Protein AF-A0A016TPV0-F1 (afdb_monomer)

Secondary structure (DSSP, 8-state):
-HHHHHTTSPPPP--S-TT----TTSHHHHHHHHHHHT-S-HHHHHHHHHHHHHTT-HHHHHHHHHHHHHHHTT--HHHHHHHTT------HHHHHHHHHHTGGG--

Radius of gyration: 17.35 Å; Cα contacts (8 Å, |Δi|>4): 31; chains: 1; bounding box: 39×30×42 Å

InterPro domains:
  IPR011333 SKP1/BTB/POZ domain superfamily [G3DSA:3.30.710.10] (1-107)
  IPR016072 SKP1 component, dimerisation [PF01466] (58-105)
  IPR016897 S-phase kinase-associated protein 1 [PTHR11165] (2-102)
  IPR036296 SKP1-like, dimerisation domain superfamily [SSF81382] (30-105)

pLDDT: mean 81.56, std 14.61, range [45.25, 95.75]

Foldseek 3Di:
DLCVVCVPPPPDDPDVPPPPDPPPDPPDVNLVVLLVVCPDPPVVLVVQLVVCVVVVPVVSNVSSVVNVVVVPPPDDPVRNCVSVVNDDPDDPVRVVVVCVVCVVVVD

Mean predicted aligned error: 8.7 Å

Structure (mmCIF, N/CA/C/O backbone):
data_AF-A0A016TPV0-F1
#
_entry.id   AF-A0A016TPV0-F1
#
loop_
_atom_site.group_PDB
_atom_site.id
_atom_site.type_symbol
_atom_site.label_atom_id
_atom_site.label_alt_id
_atom_site.label_comp_id
_atom_site.label_asym_id
_atom_site.label_entity_id
_atom_site.label_seq_id
_atom_site.pdbx_PDB_ins_code
_atom_site.Cartn_x
_atom_site.Cartn_y
_atom_site.Cartn_z
_atom_site.occupancy
_atom_site.B_iso_or_equiv
_atom_site.auth_seq_id
_atom_site.auth_comp_id
_atom_site.auth_asym_id
_atom_site.auth_atom_id
_atom_site.pdbx_PDB_model_num
ATOM 1 N N . MET A 1 1 ? 7.553 -3.511 -18.739 1.00 69.50 1 MET A N 1
ATOM 2 C CA . MET A 1 1 ? 7.232 -3.891 -17.342 1.00 69.50 1 MET A CA 1
ATOM 3 C C . MET A 1 1 ? 7.688 -2.776 -16.407 1.00 69.50 1 MET A C 1
ATOM 5 O O . MET A 1 1 ? 8.516 -1.984 -16.839 1.00 69.50 1 MET A O 1
ATOM 9 N N . TRP A 1 2 ? 7.157 -2.669 -15.179 1.00 88.31 2 TRP A N 1
ATOM 10 C CA . TRP A 1 2 ? 7.475 -1.576 -14.231 1.00 88.31 2 TRP A CA 1
ATOM 11 C C . TRP A 1 2 ? 8.982 -1.295 -14.11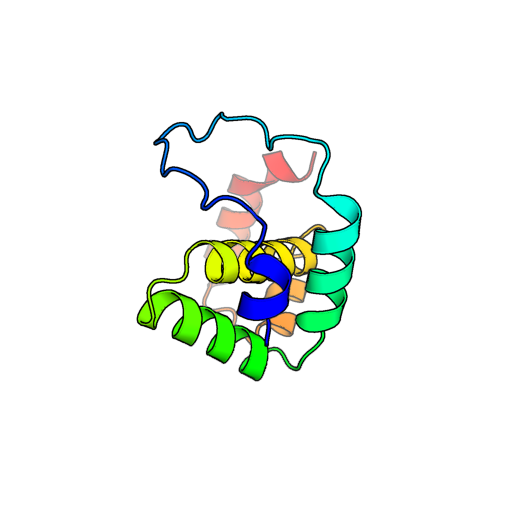8 1.00 88.31 2 TRP A C 1
ATOM 13 O O . TRP A 1 2 ? 9.407 -0.151 -14.282 1.00 88.31 2 TRP A O 1
ATOM 23 N N . CYS A 1 3 ? 9.794 -2.353 -13.998 1.00 85.62 3 CYS A N 1
ATOM 24 C CA . CYS A 1 3 ? 11.251 -2.254 -13.945 1.00 85.62 3 CYS A CA 1
ATOM 25 C C . CYS A 1 3 ? 11.841 -1.532 -15.162 1.00 85.62 3 CYS A C 1
ATOM 27 O O . CYS A 1 3 ? 12.756 -0.749 -14.979 1.00 85.62 3 CYS A O 1
ATOM 29 N N . ASP A 1 4 ? 11.309 -1.730 -16.379 1.00 87.19 4 ASP A N 1
ATOM 30 C CA . ASP A 1 4 ? 11.768 -1.049 -17.605 1.00 87.19 4 ASP A CA 1
ATOM 31 C C . ASP A 1 4 ? 11.554 0.464 -17.559 1.00 87.19 4 ASP A C 1
ATOM 33 O O . ASP A 1 4 ? 12.393 1.217 -18.047 1.00 87.19 4 ASP A O 1
ATOM 37 N N . LYS A 1 5 ? 10.431 0.900 -16.975 1.00 85.75 5 LYS A N 1
ATOM 38 C CA . LYS A 1 5 ? 10.086 2.318 -16.825 1.00 85.75 5 LYS A CA 1
ATOM 39 C C . LYS A 1 5 ? 10.952 3.002 -15.759 1.00 85.75 5 LYS A C 1
ATOM 41 O O . LYS A 1 5 ? 11.196 4.197 -15.877 1.00 85.75 5 LYS A O 1
ATOM 46 N N . HIS A 1 6 ? 11.451 2.232 -14.790 1.00 85.88 6 HIS A N 1
ATOM 47 C CA . HIS A 1 6 ? 12.209 2.716 -13.634 1.00 85.88 6 HIS A CA 1
ATOM 48 C C . HIS A 1 6 ? 13.728 2.460 -13.725 1.00 85.88 6 HIS A C 1
ATOM 50 O O . HIS A 1 6 ? 14.458 2.861 -12.829 1.00 85.88 6 HIS A O 1
ATOM 56 N N . LYS A 1 7 ? 14.245 1.870 -14.822 1.00 82.38 7 LYS A N 1
ATOM 57 C CA . LYS A 1 7 ? 15.684 1.531 -14.989 1.00 82.38 7 LYS A CA 1
ATOM 58 C C . LYS A 1 7 ? 16.645 2.710 -14.859 1.00 82.38 7 LYS A C 1
ATOM 60 O O . LYS A 1 7 ? 17.816 2.507 -14.566 1.00 82.38 7 LYS A O 1
ATOM 65 N N . SER A 1 8 ? 16.188 3.913 -15.197 1.00 76.69 8 SER A N 1
ATOM 66 C CA . SER A 1 8 ? 17.007 5.129 -15.187 1.00 76.69 8 SER A CA 1
ATOM 67 C C . SER A 1 8 ? 16.973 5.865 -13.851 1.00 76.69 8 SER A C 1
ATOM 69 O O . SER A 1 8 ? 17.652 6.880 -13.712 1.00 76.69 8 SER A O 1
ATOM 71 N N . ILE A 1 9 ? 16.158 5.399 -12.903 1.00 70.56 9 ILE A N 1
ATOM 72 C CA . ILE A 1 9 ? 16.068 5.978 -11.569 1.00 70.56 9 ILE A CA 1
ATOM 73 C C . ILE A 1 9 ? 17.163 5.308 -10.737 1.00 70.56 9 ILE A C 1
ATOM 75 O O . ILE A 1 9 ? 17.205 4.077 -10.692 1.00 70.56 9 ILE A O 1
ATOM 79 N N . PRO A 1 10 ? 18.080 6.079 -10.131 1.00 67.69 10 PRO A N 1
ATOM 80 C CA . PRO A 1 10 ? 19.086 5.500 -9.256 1.00 67.69 10 PRO A CA 1
ATOM 81 C C . PRO A 1 10 ? 18.389 4.748 -8.119 1.00 67.69 10 PRO A C 1
ATOM 83 O O . PRO A 1 10 ? 17.423 5.249 -7.542 1.00 67.69 10 PRO A O 1
ATOM 86 N N . GLU A 1 11 ? 18.867 3.541 -7.810 1.00 64.00 11 GLU A N 1
ATOM 87 C CA . GLU A 1 11 ? 18.391 2.808 -6.640 1.00 64.00 11 GLU A CA 1
ATOM 88 C C . GLU A 1 11 ? 18.575 3.690 -5.406 1.00 64.00 11 GLU A C 1
ATOM 90 O O . GLU A 1 11 ? 19.659 4.230 -5.158 1.00 64.00 11 GLU A O 1
ATOM 95 N N . ARG A 1 12 ? 17.487 3.873 -4.657 1.00 62.25 12 ARG A N 1
ATOM 96 C CA . ARG A 1 12 ? 17.519 4.592 -3.391 1.00 62.25 12 ARG A CA 1
ATOM 97 C C . ARG A 1 12 ? 18.503 3.860 -2.481 1.00 62.25 12 ARG A C 1
ATOM 99 O O . ARG A 1 12 ? 18.310 2.686 -2.181 1.00 62.25 12 ARG A O 1
ATOM 106 N N . GLN A 1 13 ? 19.554 4.552 -2.048 1.00 55.59 13 GLN A N 1
ATOM 107 C CA . GLN A 1 13 ? 20.401 4.042 -0.977 1.00 55.59 13 GLN A CA 1
ATOM 108 C C . GLN A 1 13 ? 19.542 3.925 0.282 1.00 55.59 13 GLN A C 1
ATOM 110 O O . GLN A 1 13 ? 18.874 4.889 0.654 1.00 55.59 13 GLN A O 1
ATOM 115 N N . GLU A 1 14 ? 19.549 2.754 0.919 1.00 49.53 14 GLU A N 1
ATOM 116 C CA . GLU A 1 14 ? 18.947 2.553 2.236 1.00 49.53 14 GLU A CA 1
ATOM 117 C C . GLU A 1 14 ? 19.702 3.401 3.266 1.00 49.53 14 GLU A C 1
ATOM 119 O O . GLU A 1 14 ? 20.639 2.953 3.927 1.00 49.53 14 GLU A O 1
ATOM 124 N N . THR A 1 15 ? 19.344 4.675 3.379 1.00 50.94 15 THR A N 1
ATOM 125 C CA . THR A 1 15 ? 19.730 5.482 4.525 1.00 50.94 15 THR A CA 1
ATOM 126 C C . THR A 1 15 ? 18.679 5.244 5.602 1.00 50.94 15 THR A C 1
ATOM 128 O O . THR A 1 15 ? 17.484 5.395 5.363 1.00 50.94 15 THR A O 1
ATOM 131 N N . ASN A 1 16 ? 19.110 4.894 6.817 1.00 49.53 16 ASN A N 1
ATOM 132 C CA . ASN A 1 16 ? 18.236 4.759 7.995 1.00 49.53 16 ASN A CA 1
ATOM 133 C C . ASN A 1 16 ? 17.624 6.104 8.457 1.00 49.53 16 ASN A C 1
ATOM 135 O O . ASN A 1 16 ? 17.135 6.215 9.580 1.00 49.53 16 ASN A O 1
ATOM 139 N N . ASP A 1 17 ? 17.663 7.132 7.608 1.00 46.03 17 ASP A N 1
ATOM 140 C CA . ASP A 1 17 ? 17.146 8.463 7.881 1.00 46.03 17 ASP A CA 1
ATOM 141 C C . ASP A 1 17 ? 15.693 8.539 7.419 1.00 46.03 17 ASP A C 1
ATOM 143 O O . ASP A 1 17 ? 15.380 8.931 6.296 1.00 46.03 17 ASP A O 1
ATOM 147 N N . PHE A 1 18 ? 14.793 8.186 8.335 1.00 52.88 18 PHE A N 1
ATOM 148 C CA . PHE A 1 18 ? 13.345 8.366 8.198 1.00 52.88 18 PHE A CA 1
ATOM 149 C C . PHE A 1 18 ? 12.946 9.844 7.960 1.00 52.88 18 PHE A C 1
ATOM 151 O O . PHE A 1 18 ? 11.847 10.119 7.486 1.00 52.88 18 PHE A O 1
ATOM 158 N N . ASP A 1 19 ? 13.863 10.782 8.240 1.00 45.25 19 ASP A N 1
ATOM 159 C CA . ASP A 1 19 ? 13.728 12.236 8.062 1.00 45.25 19 ASP A CA 1
ATOM 160 C C . ASP A 1 19 ? 14.330 12.775 6.748 1.00 45.25 19 ASP A C 1
ATOM 162 O O . ASP A 1 19 ? 14.321 13.988 6.511 1.00 45.25 19 ASP A O 1
ATOM 166 N N . ALA A 1 20 ? 14.865 11.917 5.870 1.00 47.88 20 ALA A N 1
ATOM 167 C CA . ALA A 1 20 ? 15.336 12.363 4.564 1.00 47.88 20 ALA A CA 1
ATOM 168 C C . ALA A 1 20 ? 14.136 12.830 3.723 1.00 47.88 20 ALA A C 1
ATOM 170 O O . ALA A 1 20 ? 13.337 12.027 3.235 1.00 47.88 20 ALA A O 1
ATOM 171 N N . ALA A 1 21 ? 13.999 14.153 3.573 1.00 46.47 21 ALA A N 1
ATOM 172 C CA . ALA A 1 21 ? 13.007 14.762 2.698 1.00 46.47 21 ALA A CA 1
ATOM 173 C C . ALA A 1 21 ? 13.064 14.084 1.317 1.00 46.47 21 ALA A C 1
ATOM 175 O O . ALA A 1 21 ? 14.166 13.887 0.797 1.00 46.47 21 ALA A O 1
ATOM 176 N N . PRO A 1 22 ? 11.915 13.719 0.714 1.00 50.28 22 PRO A N 1
ATOM 177 C CA . PRO A 1 22 ? 11.923 13.136 -0.618 1.00 50.28 22 PRO A CA 1
ATOM 178 C C . PRO A 1 22 ? 12.644 14.120 -1.540 1.00 50.28 22 PRO A C 1
ATOM 180 O O . PRO A 1 22 ? 12.335 15.313 -1.504 1.00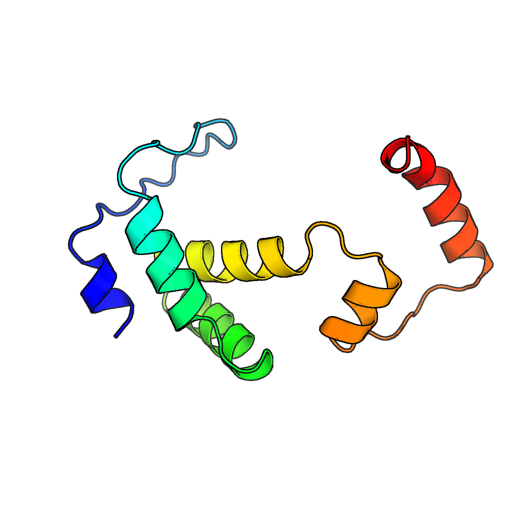 50.28 22 PRO A O 1
ATOM 183 N N . GLU A 1 23 ? 13.642 13.650 -2.293 1.00 52.03 23 GLU A N 1
ATOM 184 C CA . GLU A 1 23 ? 14.347 14.458 -3.288 1.00 52.03 23 GLU A CA 1
ATOM 185 C C . GLU A 1 23 ? 13.340 14.932 -4.342 1.00 52.03 23 GLU A C 1
ATOM 187 O O . GLU A 1 23 ? 13.088 14.295 -5.358 1.00 52.03 23 GLU A O 1
ATOM 192 N N . GLN A 1 24 ? 12.740 16.085 -4.065 1.00 56.66 24 GLN A N 1
ATOM 193 C CA . GLN A 1 24 ? 11.813 16.788 -4.927 1.00 56.66 24 GLN A CA 1
ATOM 194 C C . GLN A 1 24 ? 12.530 17.123 -6.234 1.00 56.66 24 GLN A C 1
ATOM 196 O O . GLN A 1 24 ? 13.359 18.032 -6.249 1.00 56.66 24 GLN A O 1
ATOM 201 N N . SER A 1 25 ? 12.225 16.424 -7.332 1.00 49.59 25 SER A N 1
ATOM 202 C CA . SER A 1 25 ? 12.079 17.054 -8.667 1.00 49.59 25 SER A CA 1
ATOM 203 C C . SER A 1 25 ? 11.942 16.092 -9.852 1.00 49.59 25 SER A C 1
ATOM 205 O O . SER A 1 25 ? 11.518 16.549 -10.912 1.00 49.59 25 SER A O 1
ATOM 207 N N . ALA A 1 26 ? 12.210 14.788 -9.717 1.00 50.25 26 ALA A N 1
ATOM 208 C CA . ALA A 1 26 ? 11.949 13.819 -10.798 1.00 50.25 26 ALA A CA 1
ATOM 209 C C . ALA A 1 26 ? 10.512 13.239 -10.771 1.00 50.25 26 ALA A C 1
ATOM 211 O O . ALA A 1 26 ? 10.075 12.582 -11.716 1.00 50.25 26 ALA A O 1
ATOM 212 N N . ASP A 1 27 ? 9.771 13.516 -9.694 1.00 57.31 27 ASP A N 1
ATOM 213 C CA . ASP A 1 27 ? 8.730 12.625 -9.175 1.00 57.31 27 ASP A CA 1
ATOM 214 C C . ASP A 1 27 ? 7.358 12.704 -9.852 1.00 57.31 27 ASP A C 1
ATOM 216 O O . ASP A 1 27 ? 6.663 11.701 -9.914 1.00 57.31 27 ASP A O 1
ATOM 220 N N . THR A 1 28 ? 6.925 13.827 -10.428 1.00 65.81 28 THR A N 1
ATOM 221 C CA . THR A 1 28 ? 5.488 13.931 -10.781 1.00 65.81 28 THR A CA 1
ATOM 222 C C . THR A 1 28 ? 5.049 13.100 -11.992 1.00 65.81 28 THR A C 1
ATOM 224 O O . THR A 1 28 ? 3.888 12.703 -12.064 1.00 65.81 28 THR A O 1
ATOM 227 N N . GLU A 1 29 ? 5.922 12.851 -12.973 1.00 75.62 29 GLU A N 1
ATOM 228 C CA . GLU A 1 29 ? 5.563 12.041 -14.150 1.00 75.62 29 GLU A CA 1
ATOM 229 C C . GLU A 1 29 ? 5.636 10.543 -13.839 1.00 75.62 29 GLU A C 1
ATOM 231 O O . GLU A 1 29 ? 4.757 9.786 -14.255 1.00 75.62 29 GLU A O 1
ATOM 236 N N . ILE A 1 30 ? 6.649 10.135 -13.070 1.00 78.12 30 ILE A N 1
ATOM 237 C CA . ILE A 1 30 ? 6.806 8.762 -12.588 1.00 78.12 30 ILE A CA 1
ATOM 238 C C . ILE A 1 30 ? 5.667 8.417 -11.629 1.00 78.12 30 ILE A C 1
ATOM 240 O O . ILE A 1 30 ? 4.994 7.419 -11.847 1.00 78.12 30 ILE A O 1
ATOM 244 N N . GLU A 1 31 ? 5.346 9.288 -10.669 1.00 79.75 31 GLU A N 1
ATOM 245 C CA . GLU A 1 31 ? 4.212 9.093 -9.759 1.00 79.75 31 GLU A CA 1
ATOM 246 C C . GLU A 1 31 ? 2.875 9.024 -10.501 1.00 79.75 31 GLU A C 1
ATOM 248 O O . GLU A 1 31 ? 2.024 8.198 -10.178 1.00 79.75 31 GLU A O 1
ATOM 253 N N . LYS A 1 32 ? 2.648 9.871 -11.514 1.00 85.56 32 LYS A N 1
ATOM 254 C CA . LYS A 1 32 ? 1.428 9.783 -12.338 1.00 85.56 32 LYS A CA 1
ATOM 255 C C . LYS A 1 32 ? 1.353 8.463 -13.091 1.00 85.56 32 LYS A C 1
ATOM 257 O O . LYS A 1 32 ? 0.275 7.881 -13.184 1.00 85.56 32 LYS A O 1
ATOM 262 N N . TRP A 1 33 ? 2.478 8.011 -13.636 1.00 88.69 33 TRP A N 1
ATOM 263 C CA . TRP A 1 33 ? 2.539 6.738 -14.336 1.00 88.69 33 TRP A CA 1
ATOM 264 C C . TRP A 1 33 ? 2.311 5.566 -13.380 1.00 88.69 33 TRP A C 1
ATOM 266 O O . TRP A 1 33 ? 1.524 4.688 -13.710 1.00 88.69 33 TRP A O 1
ATOM 276 N N . ASP A 1 34 ? 2.919 5.587 -12.193 1.00 88.00 34 ASP A N 1
ATOM 277 C CA . ASP A 1 34 ? 2.712 4.592 -11.140 1.00 88.00 34 ASP A CA 1
ATOM 278 C C . ASP A 1 34 ? 1.244 4.545 -10.710 1.00 88.00 34 ASP A C 1
ATOM 280 O O . ASP A 1 34 ? 0.652 3.471 -10.676 1.00 88.00 34 ASP A O 1
ATOM 284 N N . ASN A 1 35 ? 0.610 5.697 -10.478 1.00 86.31 35 ASN A N 1
ATOM 285 C CA . ASN A 1 35 ? -0.812 5.758 -10.132 1.00 86.31 35 ASN A CA 1
ATOM 286 C C . ASN A 1 35 ? -1.711 5.109 -11.198 1.00 86.31 35 ASN A C 1
ATOM 288 O O . ASN A 1 35 ? -2.686 4.446 -10.851 1.00 86.31 35 ASN A O 1
ATOM 292 N N . GLU A 1 36 ? -1.392 5.275 -12.484 1.00 90.19 36 GLU A N 1
ATOM 293 C CA . GLU A 1 36 ? -2.136 4.614 -13.562 1.00 90.19 36 GLU A CA 1
ATOM 294 C C . GLU A 1 36 ? -1.765 3.128 -13.685 1.00 90.19 36 GLU A C 1
ATOM 296 O O . GLU A 1 36 ? -2.632 2.290 -13.917 1.00 90.19 36 GLU A O 1
ATOM 301 N N . TYR A 1 37 ? -0.494 2.775 -13.488 1.00 90.56 37 TYR A N 1
ATOM 302 C CA . TYR A 1 37 ? -0.006 1.397 -13.541 1.00 90.56 37 TYR A CA 1
ATOM 303 C C . TYR A 1 37 ? -0.617 0.521 -12.440 1.00 90.56 37 TYR A C 1
ATOM 305 O O . TYR A 1 37 ? -1.002 -0.618 -12.698 1.00 90.56 37 TYR A O 1
ATOM 313 N N . PHE A 1 38 ? -0.747 1.058 -11.225 1.00 92.62 38 PHE A N 1
ATOM 314 C CA . PHE A 1 38 ? -1.345 0.375 -10.076 1.00 92.62 38 PHE A CA 1
ATOM 315 C C . PHE A 1 38 ? -2.870 0.486 -10.023 1.00 92.62 38 PHE A C 1
ATOM 317 O O . P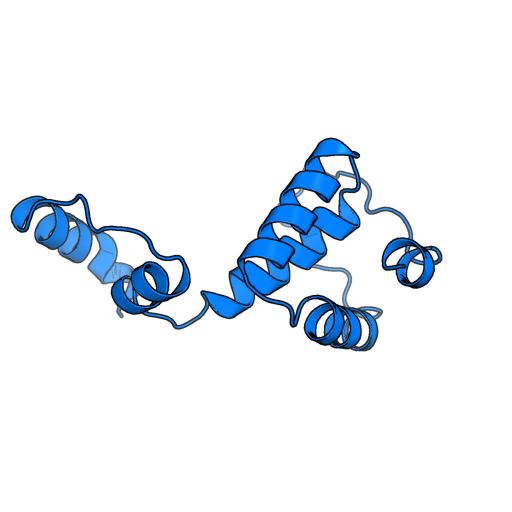HE A 1 38 ? -3.485 0.016 -9.064 1.00 92.62 38 PHE A O 1
ATOM 324 N N . LYS A 1 39 ? -3.508 1.055 -11.052 1.00 90.12 39 LYS A N 1
ATOM 325 C CA . LYS A 1 39 ? -4.967 1.095 -11.195 1.00 90.12 39 LYS 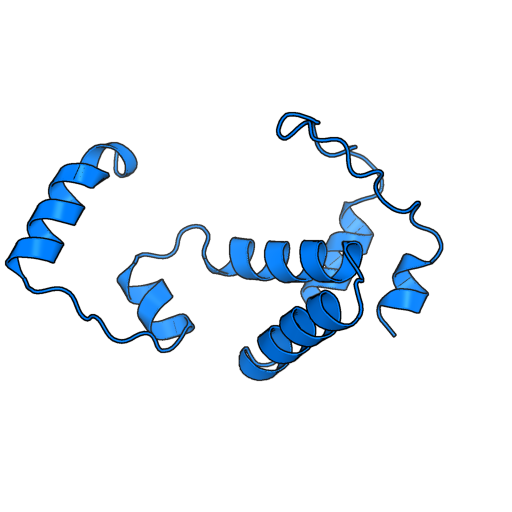A CA 1
ATOM 326 C C . LYS A 1 39 ? -5.514 -0.255 -11.667 1.00 90.12 39 LYS A C 1
ATOM 328 O O . LYS A 1 39 ? -6.111 -0.389 -12.734 1.00 90.12 39 LYS A O 1
ATOM 333 N N . VAL A 1 40 ? -5.275 -1.265 -10.847 1.00 90.44 40 VAL A N 1
ATOM 334 C CA . VAL A 1 40 ? -5.705 -2.652 -11.015 1.00 90.44 40 VAL A CA 1
ATOM 335 C C . VAL A 1 40 ? -6.595 -3.049 -9.840 1.00 90.44 40 VAL A C 1
ATOM 337 O O . VAL A 1 40 ? -6.718 -2.310 -8.862 1.00 90.44 40 VAL A O 1
ATOM 340 N N . ASP A 1 41 ? -7.230 -4.217 -9.919 1.00 90.81 41 ASP A N 1
ATOM 341 C CA . ASP A 1 41 ? -7.998 -4.755 -8.796 1.00 90.81 41 ASP A CA 1
ATOM 342 C C . ASP A 1 41 ? -7.115 -4.912 -7.546 1.00 90.81 41 ASP A C 1
ATOM 344 O O . ASP A 1 41 ? -5.946 -5.292 -7.647 1.00 90.81 41 ASP A O 1
ATOM 348 N N . HIS A 1 42 ? -7.680 -4.683 -6.352 1.00 87.44 42 HIS A N 1
ATOM 349 C CA . HIS A 1 42 ? -6.919 -4.724 -5.093 1.00 87.44 42 HIS A CA 1
ATOM 350 C C . HIS A 1 42 ? -6.156 -6.044 -4.905 1.00 87.44 42 HIS A C 1
ATOM 352 O O . HIS A 1 42 ? -5.018 -6.029 -4.451 1.00 87.44 42 HIS A O 1
ATOM 358 N N . GLY A 1 43 ? -6.747 -7.180 -5.300 1.00 89.31 43 GLY A N 1
ATOM 359 C CA . GLY A 1 43 ? -6.079 -8.485 -5.234 1.00 89.31 43 GLY A CA 1
ATOM 360 C C . GLY A 1 43 ? -4.793 -8.537 -6.063 1.00 89.31 43 GLY A C 1
ATOM 361 O O . GLY A 1 43 ? -3.762 -8.978 -5.570 1.00 8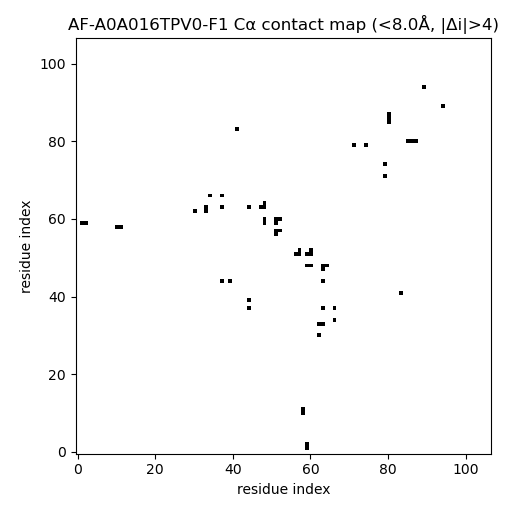9.31 43 GLY A O 1
ATOM 362 N N . VAL A 1 44 ? -4.823 -7.987 -7.281 1.00 93.06 44 VAL A N 1
ATOM 363 C CA . VAL A 1 44 ? -3.643 -7.911 -8.153 1.00 93.06 44 VAL A CA 1
ATOM 364 C C . VAL A 1 44 ? -2.601 -6.955 -7.573 1.00 93.06 44 VAL A C 1
ATOM 366 O O . VAL A 1 44 ? -1.410 -7.250 -7.620 1.00 93.06 44 VAL A O 1
ATOM 369 N N . LEU A 1 45 ? -3.025 -5.829 -6.991 1.00 92.25 45 LEU A N 1
ATOM 370 C CA . LEU A 1 45 ? -2.113 -4.900 -6.321 1.00 92.25 45 LEU A CA 1
ATOM 371 C C . LEU A 1 45 ? -1.386 -5.571 -5.144 1.00 92.25 45 LEU A C 1
ATOM 373 O O . LEU A 1 45 ? -0.172 -5.419 -5.013 1.00 92.25 45 LEU A O 1
ATOM 377 N N . PHE A 1 46 ? -2.094 -6.360 -4.333 1.00 91.12 46 PHE A N 1
ATOM 378 C CA . PHE A 1 46 ? -1.483 -7.129 -3.248 1.00 91.12 46 PHE A CA 1
ATOM 379 C C . PHE A 1 46 ? -0.525 -8.205 -3.755 1.00 91.12 46 PHE A C 1
ATOM 381 O O . PHE A 1 46 ? 0.565 -8.346 -3.201 1.00 91.12 46 PHE A O 1
ATOM 388 N N . ASP A 1 47 ? -0.874 -8.911 -4.830 1.00 94.50 47 ASP A N 1
ATOM 389 C CA . ASP A 1 47 ? 0.030 -9.875 -5.462 1.00 94.50 47 ASP A CA 1
ATOM 390 C C . ASP A 1 47 ? 1.312 -9.197 -5.969 1.00 94.50 47 ASP A C 1
ATOM 392 O O . ASP A 1 47 ? 2.404 -9.743 -5.805 1.00 94.50 47 ASP A O 1
ATOM 396 N N . ILE A 1 48 ? 1.211 -7.982 -6.522 1.00 94.12 48 ILE A N 1
ATOM 397 C CA . ILE A 1 48 ? 2.373 -7.188 -6.943 1.00 94.12 48 ILE A CA 1
ATOM 398 C C . ILE A 1 48 ? 3.237 -6.795 -5.740 1.00 94.12 48 ILE A C 1
ATOM 400 O O . ILE A 1 48 ? 4.453 -6.955 -5.811 1.00 94.12 48 ILE A O 1
ATOM 404 N N . ILE A 1 49 ? 2.639 -6.325 -4.640 1.00 93.94 49 ILE A N 1
ATOM 405 C CA . ILE A 1 49 ? 3.359 -5.979 -3.400 1.00 93.94 49 ILE A CA 1
ATOM 406 C C . ILE A 1 49 ? 4.103 -7.206 -2.855 1.00 93.94 49 ILE A C 1
ATOM 408 O O . ILE A 1 49 ? 5.293 -7.132 -2.546 1.00 93.94 49 ILE A O 1
ATOM 412 N N . MET A 1 50 ? 3.427 -8.358 -2.781 1.00 93.19 50 MET A N 1
ATOM 413 C CA . MET A 1 50 ? 4.031 -9.608 -2.313 1.00 93.19 50 MET A CA 1
ATOM 414 C C . MET A 1 50 ? 5.166 -10.070 -3.227 1.00 93.19 50 MET A C 1
ATOM 416 O O . MET A 1 50 ? 6.221 -10.466 -2.735 1.00 93.19 50 MET A O 1
ATOM 420 N N . ALA A 1 51 ? 4.977 -9.996 -4.547 1.00 95.75 51 ALA A N 1
ATOM 421 C CA . ALA A 1 51 ? 6.010 -10.341 -5.515 1.00 95.75 51 ALA A CA 1
ATOM 422 C C . ALA A 1 51 ? 7.212 -9.391 -5.429 1.00 95.75 51 ALA A C 1
ATOM 424 O O . ALA A 1 51 ? 8.347 -9.853 -5.484 1.00 95.75 51 ALA A O 1
ATOM 425 N N . ALA A 1 52 ? 6.981 -8.088 -5.251 1.00 94.19 52 ALA A N 1
ATOM 426 C CA . ALA A 1 52 ? 8.034 -7.089 -5.086 1.00 94.19 52 ALA A CA 1
ATOM 427 C C . ALA A 1 52 ? 8.873 -7.349 -3.832 1.00 94.19 52 ALA A C 1
ATOM 429 O O . ALA A 1 52 ? 10.098 -7.323 -3.905 1.00 94.19 52 ALA A O 1
ATOM 430 N N . ASN A 1 53 ? 8.218 -7.666 -2.711 1.00 93.50 53 ASN A N 1
ATOM 431 C CA . ASN A 1 53 ? 8.886 -8.056 -1.472 1.00 93.50 53 ASN A CA 1
ATOM 432 C C . ASN A 1 53 ? 9.650 -9.384 -1.624 1.00 93.50 53 ASN A C 1
ATOM 434 O O . ASN A 1 53 ? 10.778 -9.508 -1.167 1.00 93.50 53 ASN A O 1
ATOM 438 N N . TYR A 1 54 ? 9.060 -10.382 -2.288 1.00 95.19 54 TYR A N 1
ATOM 439 C CA . TYR A 1 54 ? 9.703 -11.684 -2.493 1.00 95.19 54 TYR A CA 1
ATOM 440 C C . TYR A 1 54 ? 10.928 -11.613 -3.416 1.00 95.19 54 TYR A C 1
ATOM 442 O O . TYR A 1 54 ? 11.907 -12.323 -3.200 1.00 95.19 54 TYR A O 1
ATOM 450 N N . LEU A 1 55 ? 10.862 -10.779 -4.456 1.00 94.56 55 LEU A N 1
ATOM 451 C CA . LEU A 1 55 ? 11.931 -10.592 -5.439 1.00 94.56 55 LEU A CA 1
ATOM 452 C C . LEU A 1 55 ? 12.958 -9.531 -5.024 1.00 94.56 55 LEU A C 1
ATOM 454 O O . LEU A 1 55 ? 13.880 -9.287 -5.798 1.00 94.56 55 LEU A O 1
ATOM 458 N N . ASP A 1 56 ? 12.789 -8.923 -3.847 1.00 91.75 56 ASP A N 1
ATOM 459 C CA . ASP A 1 56 ? 13.646 -7.865 -3.310 1.00 91.75 56 ASP A CA 1
ATOM 460 C C . ASP A 1 56 ? 13.807 -6.691 -4.292 1.00 91.75 56 ASP A C 1
ATOM 462 O O . ASP A 1 56 ? 14.894 -6.372 -4.771 1.00 91.75 56 ASP A O 1
ATOM 466 N N . ILE A 1 57 ? 12.676 -6.075 -4.660 1.00 90.31 57 ILE A N 1
ATOM 467 C CA . ILE A 1 57 ? 12.623 -4.888 -5.527 1.00 90.31 57 ILE A CA 1
ATOM 468 C C . ILE A 1 57 ? 12.086 -3.700 -4.704 1.00 90.31 57 ILE A C 1
ATOM 470 O O . ILE A 1 57 ? 10.892 -3.386 -4.800 1.00 90.31 57 ILE A O 1
ATOM 474 N N . PRO A 1 58 ? 12.935 -3.005 -3.915 1.00 87.69 58 PRO A N 1
ATOM 475 C CA . PRO A 1 58 ? 12.495 -1.988 -2.955 1.00 87.69 58 PRO A CA 1
ATOM 476 C C . PRO A 1 58 ? 11.709 -0.842 -3.594 1.00 87.69 58 PRO A C 1
ATOM 478 O O . PRO A 1 58 ? 10.696 -0.410 -3.059 1.00 87.69 58 PRO A O 1
ATOM 481 N N . GLY A 1 59 ? 12.109 -0.391 -4.789 1.00 88.56 59 GLY A N 1
ATOM 482 C CA . GLY A 1 59 ? 11.403 0.686 -5.489 1.00 88.56 59 GLY A CA 1
ATOM 483 C C . GLY A 1 59 ? 9.964 0.321 -5.872 1.00 88.56 59 GLY A C 1
ATOM 484 O O . GLY A 1 59 ? 9.068 1.152 -5.761 1.00 88.56 59 GLY A O 1
ATOM 485 N N . LEU A 1 60 ? 9.723 -0.931 -6.282 1.00 90.38 60 LEU A N 1
ATOM 486 C CA . LEU A 1 60 ? 8.380 -1.400 -6.634 1.00 90.38 60 LEU A CA 1
ATOM 487 C C . LEU A 1 60 ? 7.514 -1.552 -5.380 1.00 90.38 60 LEU A C 1
ATOM 489 O O . LEU A 1 60 ? 6.326 -1.219 -5.402 1.00 90.38 60 LEU A O 1
ATOM 493 N N . LEU A 1 61 ? 8.117 -2.031 -4.290 1.00 91.94 61 LEU A N 1
ATOM 494 C CA . LEU A 1 61 ? 7.467 -2.127 -2.990 1.00 91.94 61 LEU A CA 1
ATOM 495 C C . LEU A 1 61 ? 7.064 -0.736 -2.476 1.00 91.94 61 LEU A C 1
ATOM 497 O O . LEU A 1 61 ? 5.901 -0.523 -2.148 1.00 91.94 61 LEU A O 1
ATOM 501 N N . ASP A 1 62 ? 7.976 0.235 -2.507 1.00 89.12 62 ASP A N 1
ATOM 502 C CA . ASP A 1 62 ? 7.710 1.616 -2.097 1.00 89.12 62 ASP A CA 1
ATOM 503 C C . ASP A 1 62 ? 6.611 2.264 -2.950 1.00 89.12 62 ASP A C 1
ATOM 505 O O . ASP A 1 62 ? 5.660 2.829 -2.405 1.00 89.12 62 ASP A O 1
ATOM 509 N N . SER A 1 63 ? 6.703 2.180 -4.282 1.00 90.44 63 SER A N 1
ATOM 510 C CA . SER A 1 63 ? 5.709 2.782 -5.182 1.00 90.44 63 SER A CA 1
ATOM 511 C C . SER A 1 63 ? 4.313 2.187 -4.985 1.00 90.44 63 SER A C 1
ATOM 513 O O . SER A 1 63 ? 3.331 2.927 -4.902 1.00 90.44 63 SER A O 1
ATOM 515 N N . SER A 1 64 ? 4.205 0.864 -4.846 1.00 91.06 64 SER A N 1
ATOM 516 C CA . SER A 1 64 ? 2.913 0.208 -4.605 1.00 91.06 64 SER A CA 1
ATOM 517 C C . SER A 1 64 ? 2.345 0.530 -3.214 1.00 91.06 64 SER A C 1
ATOM 519 O O . SER A 1 64 ? 1.162 0.862 -3.099 1.00 91.06 64 SER A O 1
ATOM 521 N N . CYS A 1 65 ? 3.180 0.562 -2.169 1.00 90.81 65 CYS A N 1
ATOM 522 C CA . CYS A 1 65 ? 2.783 0.994 -0.824 1.00 90.81 65 CYS A CA 1
ATOM 523 C C . CYS A 1 65 ? 2.320 2.460 -0.783 1.00 90.81 65 CYS A C 1
ATOM 525 O O . CYS A 1 65 ? 1.337 2.771 -0.108 1.00 90.81 65 CYS A O 1
ATOM 527 N N . LYS A 1 66 ? 2.964 3.367 -1.533 1.00 89.81 66 LYS A N 1
ATOM 528 C CA . LYS A 1 66 ? 2.531 4.774 -1.656 1.0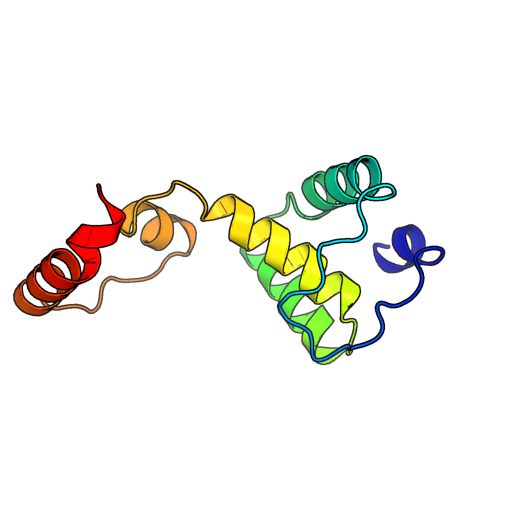0 89.81 66 LYS A CA 1
ATOM 529 C C . LYS A 1 66 ? 1.124 4.894 -2.246 1.00 89.81 66 LYS A C 1
ATOM 531 O O . LYS A 1 66 ? 0.334 5.720 -1.778 1.00 89.81 66 LYS A O 1
ATOM 536 N N . VAL A 1 67 ? 0.789 4.076 -3.245 1.00 88.94 67 VAL A N 1
ATOM 537 C CA . VAL A 1 67 ? -0.561 4.048 -3.832 1.00 88.94 67 VAL A CA 1
ATOM 538 C C . VAL A 1 67 ? -1.591 3.571 -2.809 1.00 88.94 67 VAL A C 1
ATOM 540 O O . VAL A 1 67 ? -2.603 4.246 -2.616 1.00 88.94 67 VAL A O 1
ATOM 543 N N . VAL A 1 68 ? -1.307 2.490 -2.074 1.00 90.25 68 VAL A N 1
ATOM 544 C CA . VAL A 1 68 ? -2.184 2.004 -0.990 1.00 90.25 68 VAL A CA 1
ATOM 545 C C . VAL A 1 68 ? -2.378 3.074 0.091 1.00 90.25 68 VAL A C 1
ATOM 547 O O . VAL A 1 68 ? -3.509 3.373 0.475 1.00 90.25 68 VAL A O 1
ATOM 550 N N . ALA A 1 69 ? -1.301 3.733 0.527 1.00 89.12 69 ALA A N 1
ATOM 551 C CA . ALA A 1 69 ? -1.370 4.824 1.500 1.00 89.12 69 ALA A CA 1
ATOM 552 C C . ALA A 1 69 ? -2.215 6.010 0.996 1.00 89.12 69 ALA A C 1
ATOM 554 O O . ALA A 1 69 ? -2.908 6.668 1.773 1.00 89.12 69 ALA A O 1
ATOM 555 N N . THR A 1 70 ? -2.184 6.282 -0.310 1.00 87.75 70 THR A N 1
ATOM 556 C CA . THR A 1 70 ? -2.999 7.328 -0.941 1.00 87.75 70 THR A CA 1
ATOM 557 C C . THR A 1 70 ? -4.480 6.952 -0.960 1.00 87.75 70 THR A C 1
ATOM 559 O O . THR A 1 70 ? -5.319 7.815 -0.717 1.00 87.75 70 THR A O 1
ATOM 562 N N . MET A 1 71 ? -4.813 5.674 -1.163 1.00 87.38 71 MET A N 1
ATOM 563 C CA . MET A 1 71 ? -6.193 5.170 -1.099 1.00 87.38 71 MET A CA 1
ATOM 564 C C . MET A 1 71 ? -6.790 5.251 0.315 1.00 87.38 71 MET A C 1
ATOM 566 O O . MET A 1 71 ? -7.984 5.505 0.461 1.00 87.38 71 MET A O 1
ATOM 570 N N . MET A 1 72 ? -5.966 5.064 1.351 1.00 88.56 72 MET A N 1
ATOM 571 C CA . MET A 1 72 ? -6.384 5.145 2.759 1.00 88.56 72 MET A CA 1
ATOM 572 C C . MET A 1 72 ? -6.526 6.584 3.268 1.00 88.56 72 MET A C 1
ATOM 574 O O . MET A 1 72 ? -7.226 6.837 4.248 1.00 88.56 72 MET A O 1
ATOM 578 N N . ARG A 1 73 ? -5.849 7.542 2.632 1.00 88.12 73 ARG A N 1
ATOM 579 C CA . ARG A 1 73 ? -5.809 8.929 3.098 1.00 88.12 73 ARG A CA 1
ATOM 580 C C . ARG A 1 73 ? -7.201 9.564 3.060 1.00 88.12 73 ARG A C 1
ATOM 582 O O . ARG A 1 73 ? -7.844 9.608 2.017 1.00 88.12 73 ARG A O 1
ATOM 589 N N . GLY A 1 74 ? -7.630 10.116 4.195 1.00 85.69 74 GLY A N 1
ATOM 590 C CA . GLY A 1 74 ? -8.914 10.815 4.321 1.00 85.69 74 GLY A CA 1
ATOM 591 C C . GLY A 1 74 ? -10.140 9.898 4.359 1.00 85.69 74 GLY A C 1
ATOM 592 O O . GLY A 1 74 ? -11.258 10.401 4.296 1.00 85.69 74 GLY A O 1
ATOM 593 N N . LYS A 1 75 ? -9.940 8.578 4.451 1.00 89.31 75 LYS A N 1
ATOM 594 C CA . LYS A 1 75 ? -11.004 7.590 4.637 1.00 89.31 75 LYS A CA 1
ATOM 595 C C . LYS A 1 75 ? -11.247 7.323 6.117 1.00 89.31 75 LYS A C 1
ATOM 597 O O . LYS A 1 75 ? -10.298 7.302 6.899 1.00 89.31 75 LYS A O 1
ATOM 602 N N . THR A 1 76 ? -12.502 7.086 6.499 1.00 90.81 76 THR A N 1
ATOM 603 C CA . THR A 1 76 ? -12.815 6.668 7.876 1.00 90.81 76 THR A CA 1
ATOM 604 C C . THR A 1 76 ? -12.375 5.218 8.119 1.00 90.81 76 THR A C 1
ATOM 606 O O . THR A 1 76 ? -12.237 4.448 7.158 1.00 90.81 76 THR A O 1
ATOM 609 N N . PRO A 1 77 ? -12.186 4.792 9.382 1.00 88.94 77 PRO A N 1
ATOM 610 C CA . PRO A 1 77 ? -11.877 3.398 9.704 1.00 88.94 77 PRO A CA 1
ATOM 611 C C . PRO A 1 77 ? -12.867 2.400 9.086 1.00 88.94 77 PRO A C 1
ATOM 613 O O . PRO A 1 77 ? -12.468 1.341 8.603 1.00 88.94 77 PRO A O 1
ATOM 616 N N . GLU A 1 78 ? -14.153 2.743 9.040 1.00 89.19 78 GLU A N 1
ATOM 617 C CA . GLU A 1 78 ? -15.207 1.923 8.439 1.00 89.19 78 GLU A CA 1
ATOM 618 C C . GLU A 1 78 ? -15.060 1.829 6.918 1.00 89.19 78 GLU A C 1
ATOM 620 O O . GLU A 1 78 ? -15.172 0.738 6.358 1.00 89.19 78 GLU A O 1
ATOM 625 N N . GLU A 1 79 ? -14.763 2.939 6.236 1.00 89.06 79 GLU A N 1
ATOM 626 C CA . GLU A 1 79 ? -14.529 2.921 4.790 1.00 89.06 79 GLU A CA 1
ATOM 627 C C . GLU A 1 79 ? -13.288 2.101 4.421 1.00 89.06 79 GLU A C 1
ATOM 629 O O . GLU A 1 79 ? -13.320 1.352 3.443 1.00 89.06 79 GLU A O 1
ATOM 634 N N . ILE A 1 80 ? -12.211 2.210 5.208 1.00 90.56 80 ILE A N 1
ATOM 635 C CA . ILE A 1 80 ? -10.987 1.414 5.032 1.00 90.56 80 ILE A CA 1
ATOM 636 C C . ILE A 1 80 ? -11.308 -0.072 5.219 1.00 90.56 80 ILE A C 1
ATOM 638 O O . ILE A 1 80 ? -10.924 -0.895 4.387 1.00 90.56 80 ILE A O 1
ATOM 642 N N . ARG A 1 81 ? -12.070 -0.428 6.260 1.00 90.44 81 ARG A N 1
ATOM 643 C CA . ARG A 1 81 ? -12.493 -1.816 6.499 1.00 90.44 81 ARG A CA 1
ATOM 644 C C . ARG A 1 81 ? -13.256 -2.390 5.312 1.00 90.44 81 ARG A C 1
ATOM 646 O O . ARG A 1 81 ? -12.942 -3.490 4.871 1.00 90.44 81 ARG A O 1
ATOM 653 N N . VAL A 1 82 ? -14.200 -1.640 4.746 1.00 88.31 82 VAL A N 1
ATOM 654 C CA . VAL A 1 82 ? -14.938 -2.072 3.548 1.00 88.31 82 VAL A CA 1
ATOM 655 C C . VAL A 1 82 ? -14.009 -2.202 2.339 1.00 88.31 82 VAL A C 1
ATOM 657 O O . VAL A 1 82 ? -14.062 -3.208 1.635 1.00 88.31 82 VAL A O 1
ATOM 660 N N . MET A 1 83 ? -13.133 -1.220 2.111 1.00 84.50 83 MET A N 1
ATOM 661 C CA . MET A 1 8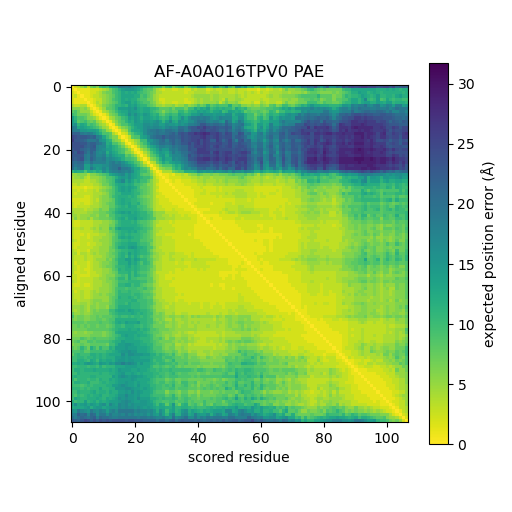3 ? -12.215 -1.187 0.966 1.00 84.50 83 MET A CA 1
ATOM 662 C C . MET A 1 83 ? -11.272 -2.397 0.927 1.00 84.50 83 MET A C 1
ATOM 664 O O . MET A 1 83 ? -11.014 -2.949 -0.146 1.00 84.50 83 MET A O 1
ATOM 668 N N . PHE A 1 84 ? -10.787 -2.818 2.095 1.00 85.12 84 PHE A N 1
ATOM 669 C CA . PHE A 1 84 ? -9.877 -3.952 2.250 1.00 85.12 84 PHE A CA 1
ATOM 670 C C . PHE A 1 84 ? -10.576 -5.248 2.674 1.00 85.12 84 PHE A C 1
ATOM 672 O O . PHE A 1 84 ? -9.904 -6.243 2.936 1.00 85.12 84 PHE A O 1
ATOM 679 N N . ASN A 1 85 ? -11.913 -5.259 2.718 1.00 84.19 85 ASN A N 1
ATOM 680 C CA . ASN A 1 85 ? -12.721 -6.402 3.146 1.00 84.19 85 ASN A CA 1
ATOM 681 C C . ASN A 1 85 ? -12.292 -6.965 4.523 1.00 84.19 85 ASN A C 1
ATOM 683 O O . ASN A 1 85 ? -12.210 -8.176 4.731 1.00 84.19 85 ASN A O 1
ATOM 687 N N . ILE A 1 86 ? -11.996 -6.064 5.461 1.00 88.94 86 ILE A N 1
ATOM 688 C CA . ILE A 1 86 ? -11.590 -6.365 6.836 1.00 88.94 86 ILE A CA 1
ATOM 689 C C . ILE A 1 86 ? -12.841 -6.428 7.715 1.00 88.94 86 ILE A C 1
ATOM 691 O O . ILE A 1 86 ? -13.665 -5.511 7.725 1.00 88.94 86 ILE A O 1
ATOM 695 N N . THR A 1 87 ? -12.975 -7.509 8.481 1.00 89.56 87 THR A N 1
ATOM 696 C CA . THR A 1 87 ? -14.058 -7.657 9.464 1.00 89.56 87 THR A CA 1
ATOM 697 C C . THR A 1 87 ? -13.716 -6.884 10.738 1.00 89.56 87 THR A C 1
ATOM 699 O O . THR A 1 87 ? -12.587 -6.972 11.208 1.00 89.56 87 THR A O 1
ATOM 702 N N . ASN A 1 88 ? -14.677 -6.140 11.301 1.00 90.25 88 ASN A N 1
ATOM 703 C CA . ASN A 1 88 ? -14.512 -5.541 12.630 1.00 90.25 88 ASN A CA 1
ATOM 704 C C . ASN A 1 88 ? -14.544 -6.649 13.688 1.00 90.25 88 ASN A C 1
ATOM 706 O O . ASN A 1 88 ? -15.577 -7.294 13.866 1.00 90.25 88 ASN A O 1
ATOM 710 N N . ASP A 1 89 ? -13.422 -6.863 14.359 1.00 91.56 89 ASP A N 1
ATOM 711 C CA . ASP A 1 89 ? -13.239 -7.842 15.427 1.00 91.56 89 ASP A CA 1
ATOM 712 C C . ASP A 1 89 ? -13.235 -7.215 16.831 1.00 91.56 89 ASP A C 1
ATOM 714 O O . ASP A 1 89 ? -13.138 -7.945 17.817 1.00 91.56 89 ASP A O 1
ATOM 718 N N . PHE A 1 90 ? -13.406 -5.893 16.940 1.00 90.06 90 PHE A N 1
ATOM 719 C CA . PHE A 1 90 ? -13.525 -5.204 18.222 1.00 90.06 90 PHE A CA 1
ATOM 720 C C . PHE A 1 90 ? -14.915 -5.364 18.832 1.00 90.06 90 PHE A C 1
ATOM 722 O O . PHE A 1 90 ? -15.944 -5.322 18.149 1.00 90.06 90 PHE A O 1
ATOM 729 N N . THR A 1 91 ? -14.954 -5.483 20.156 1.00 92.94 91 THR A N 1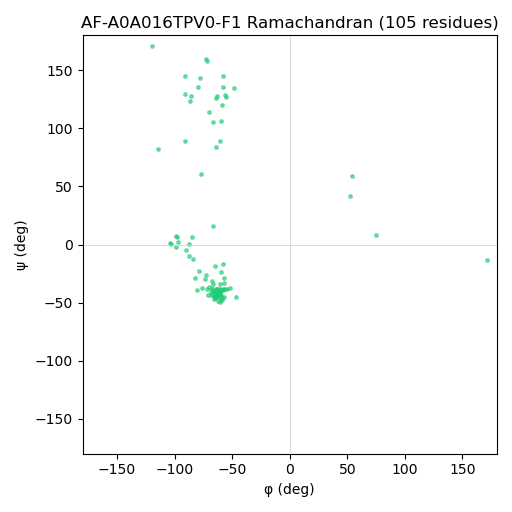
ATOM 730 C CA . THR A 1 91 ? -16.196 -5.311 20.906 1.00 92.94 91 THR A CA 1
ATOM 731 C C . THR A 1 91 ? -16.611 -3.833 20.921 1.00 92.94 91 THR A C 1
ATOM 733 O O . THR A 1 91 ? -15.766 -2.949 20.768 1.00 92.94 91 THR A O 1
ATOM 736 N N . PRO A 1 92 ? -17.902 -3.517 21.148 1.00 90.62 92 PRO A N 1
ATOM 737 C CA . PRO A 1 92 ? -18.358 -2.126 21.211 1.00 90.62 92 PRO A CA 1
ATOM 738 C C . PRO A 1 92 ? -17.630 -1.286 22.272 1.00 90.62 92 PRO A C 1
ATOM 740 O O . PRO A 1 92 ? -17.408 -0.097 22.066 1.00 90.62 92 PRO A O 1
ATOM 743 N N . GLU A 1 93 ? -17.249 -1.906 23.392 1.00 91.19 93 GLU A N 1
ATOM 744 C CA . GLU A 1 93 ? -16.506 -1.249 24.472 1.00 91.19 93 GLU A CA 1
ATOM 745 C C . GLU A 1 93 ? -15.059 -0.941 24.059 1.00 91.19 93 GLU A C 1
ATOM 747 O O . GLU A 1 93 ? -14.572 0.164 24.291 1.00 91.19 93 GLU A O 1
ATOM 752 N N . GLU A 1 94 ? -14.382 -1.880 23.392 1.00 90.56 94 GLU A N 1
ATOM 753 C CA . GLU A 1 94 ? -13.036 -1.658 22.848 1.00 90.56 94 GLU A CA 1
ATOM 754 C C . GLU A 1 94 ? -13.038 -0.579 21.763 1.00 90.56 94 GLU A C 1
ATOM 756 O O . GLU A 1 94 ? -12.186 0.306 21.787 1.00 90.56 94 GLU A O 1
ATOM 761 N N . GLU A 1 95 ? -14.018 -0.591 20.853 1.00 87.88 95 GLU A N 1
ATOM 762 C CA . GLU A 1 95 ? -14.141 0.432 19.809 1.00 87.88 95 GLU A CA 1
ATOM 763 C C . GLU A 1 95 ? -14.366 1.830 20.408 1.00 87.88 95 GLU A C 1
ATOM 765 O O . GLU A 1 95 ? -13.751 2.803 19.965 1.00 87.88 95 GLU A O 1
ATOM 770 N N . GLU A 1 96 ? -15.202 1.945 21.447 1.00 87.44 96 GLU A N 1
ATOM 771 C CA . GLU A 1 96 ? -15.432 3.216 22.139 1.00 87.44 96 GLU A CA 1
ATOM 772 C C . GLU A 1 96 ? -14.167 3.717 22.851 1.00 87.44 96 GLU A C 1
ATOM 774 O O . GLU A 1 96 ? -13.857 4.910 22.790 1.00 87.44 96 GLU A O 1
ATOM 779 N N . ASN A 1 97 ? -13.415 2.822 23.496 1.00 90.38 97 ASN A N 1
ATOM 780 C CA . ASN A 1 97 ? -12.158 3.173 24.154 1.00 90.38 97 ASN A CA 1
ATOM 781 C C . ASN A 1 97 ? -11.103 3.628 23.137 1.00 90.38 97 ASN A C 1
ATOM 783 O O . ASN A 1 97 ? -10.514 4.691 23.318 1.00 90.38 97 ASN A O 1
ATOM 787 N N . ILE A 1 98 ? -10.946 2.906 22.023 1.00 88.44 98 ILE A N 1
ATOM 788 C CA . ILE A 1 98 ? -10.040 3.282 20.927 1.00 88.44 98 ILE A CA 1
ATOM 789 C C . ILE A 1 98 ? -10.440 4.640 20.334 1.00 88.44 98 ILE A C 1
ATOM 791 O O . ILE A 1 98 ? -9.569 5.468 20.068 1.00 88.44 98 ILE A O 1
ATOM 795 N N . ARG A 1 99 ? -11.740 4.918 20.158 1.00 87.62 99 ARG A N 1
ATOM 796 C CA . ARG A 1 99 ? -12.212 6.220 19.656 1.00 87.62 99 ARG A CA 1
ATOM 797 C C . ARG A 1 99 ? -11.912 7.355 20.641 1.00 87.62 99 ARG A C 1
ATOM 799 O O . ARG A 1 99 ? -11.476 8.418 20.215 1.00 87.62 99 ARG A O 1
ATOM 806 N N . LYS A 1 100 ? -12.079 7.134 21.951 1.00 89.31 100 LYS A N 1
ATOM 807 C CA . LYS A 1 100 ? -11.699 8.114 22.989 1.00 89.31 100 LYS A CA 1
ATOM 808 C C . LYS A 1 100 ? -10.194 8.374 23.005 1.00 89.31 100 LYS A C 1
ATOM 810 O O . LYS A 1 100 ? -9.782 9.525 23.107 1.00 89.31 100 LYS A O 1
ATOM 815 N N . GLU A 1 101 ? -9.383 7.325 22.891 1.00 90.00 101 GLU A N 1
ATOM 816 C CA . GLU A 1 101 ? -7.921 7.430 22.877 1.00 90.00 101 GLU A CA 1
ATOM 817 C C . GLU A 1 101 ? -7.384 8.124 21.623 1.00 90.00 101 GLU A C 1
ATOM 819 O O . GLU A 1 101 ? -6.367 8.803 21.709 1.00 90.00 101 GLU A O 1
ATOM 824 N N . ASN A 1 102 ? -8.061 7.991 20.479 1.00 86.31 102 ASN A N 1
ATOM 825 C CA . ASN A 1 102 ? -7.655 8.603 19.209 1.00 86.31 102 ASN A CA 1
ATOM 826 C C . ASN A 1 102 ? -8.383 9.918 18.886 1.00 86.31 102 ASN A C 1
ATOM 828 O O . ASN A 1 102 ? -8.165 10.482 17.817 1.00 86.31 102 ASN A O 1
ATOM 832 N N . ALA A 1 103 ? -9.196 10.447 19.807 1.00 84.50 103 ALA A N 1
ATOM 833 C CA . ALA A 1 103 ? -9.950 11.687 19.602 1.00 84.50 103 ALA A CA 1
ATOM 834 C C . ALA A 1 103 ? -9.055 12.911 19.311 1.00 84.50 103 ALA A C 1
ATOM 836 O O . ALA A 1 103 ? -9.492 13.850 18.658 1.00 84.50 103 ALA A O 1
ATOM 837 N N . TRP A 1 104 ? -7.785 12.888 19.735 1.00 82.75 104 TRP A N 1
ATOM 838 C CA . TRP A 1 104 ? -6.798 13.935 19.434 1.00 82.75 104 TRP A CA 1
ATOM 839 C C . TRP A 1 104 ? -6.456 14.061 17.939 1.00 82.75 104 TRP A C 1
ATOM 841 O O . TRP A 1 104 ? -5.912 15.083 17.536 1.00 82.75 104 TRP A O 1
ATOM 851 N N . CYS A 1 105 ? -6.742 13.041 17.122 1.00 71.81 105 CYS A N 1
ATOM 852 C CA . CYS A 1 105 ? -6.559 13.075 15.666 1.00 71.81 105 CYS A CA 1
ATOM 853 C C . CYS A 1 105 ? -7.743 13.710 14.919 1.00 71.81 105 CYS A C 1
ATOM 855 O O . CYS A 1 105 ? -7.639 13.930 13.713 1.00 71.81 105 CYS A O 1
ATOM 857 N N . GLU A 1 106 ? -8.878 13.919 15.595 1.00 65.50 106 GLU A N 1
ATOM 858 C 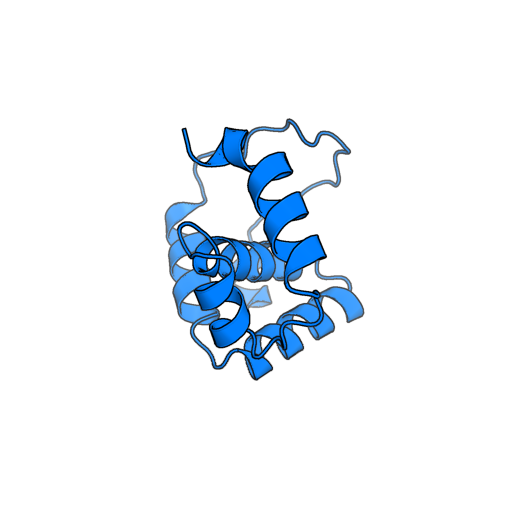CA . GLU A 1 106 ? -10.122 14.422 14.998 1.00 65.50 106 GLU A CA 1
ATOM 859 C C . GLU A 1 106 ? -10.333 15.941 15.219 1.00 65.50 106 GLU A C 1
ATOM 861 O O . GLU A 1 106 ? -11.313 16.486 14.707 1.00 65.50 106 GLU A O 1
ATOM 866 N N . GLU A 1 107 ? -9.425 16.623 15.940 1.00 50.94 107 GLU A N 1
ATOM 867 C CA . GLU A 1 107 ? -9.352 18.098 16.098 1.00 50.94 107 GLU A CA 1
ATOM 868 C C . GLU A 1 107 ? -8.523 18.778 14.992 1.00 50.94 107 GLU A C 1
ATOM 870 O O . GLU A 1 107 ? -8.963 19.854 14.515 1.00 50.94 107 GLU A O 1
#

Organism: NCBI:txid53326

Sequence (107 aa):
MWCDKHKSIPERQETNDFDAAPEQSADTEIEKWDNEYFKVDHGVLFDIIMAANYLDIPGLLDSSCKVVATMMRGKTPEEIRVMFNITNDFTPEEEENIRKENAWCEE

Solvent-accessible surface area (backbone atoms only — not comparable to full-atom values): 6769 Å² total; per-residue (Å²): 105,74,66,71,80,46,67,85,55,78,80,79,75,90,62,94,53,90,78,62,71,77,84,84,78,77,51,71,65,56,50,53,49,48,58,59,71,62,69,55,59,68,69,58,48,49,52,49,40,52,47,21,60,73,69,70,36,66,70,58,31,51,56,51,50,52,51,54,52,56,70,50,59,94,52,52,75,67,54,46,26,60,76,69,70,49,79,88,83,68,51,75,68,55,48,50,50,52,50,63,73,48,47,80,79,77,117

Nearest PDB structures (foldseek):
  7sa1-assembly2_C  TM=8.717E-01  e=1.048E-06  Arabidopsis thaliana
  7sa1-assembly1_A  TM=8.734E-01  e=1.678E-06  Arabidopsis thaliana
  3v7d-assembly1_A  TM=8.741E-01  e=2.252E-06  Saccharomyces cerevisiae S288C
  2ovp-assembly1_A  TM=9.315E-01  e=3.023E-06  Homo sapiens
  8if6-assembly1_B  TM=8.502E-01  e=1.406E-06  Oryza sativa Japonica Group